Protein AF-I9UU51-F1 (afdb_monomer)

Sequence (73 aa):
MNYKELLEFNDYAMDLTIRMAHHSTAIENNPLSLAETISILTTEYIPREMPQRAFFEVKKLSKHALLSVRKPE

Foldseek 3Di:
DDPVVVVVVVVVLLVVLLVCLVVVVVVVVQPDDSVQSCCCSPPVDHPDDDDPVSSVSSVVSSVVVVVVVPDDD

Organism: NCBI:txid992061

Structure (mmCIF, N/CA/C/O backbone):
data_AF-I9UU51-F1
#
_entry.id   AF-I9UU51-F1
#
loop_
_atom_site.group_PDB
_atom_site.id
_atom_site.type_symbol
_atom_site.label_atom_id
_atom_site.label_alt_id
_atom_site.label_comp_id
_atom_site.label_asym_id
_atom_site.label_entity_id
_atom_site.label_seq_id
_atom_site.pdbx_PDB_ins_code
_atom_site.Cartn_x
_atom_site.Cartn_y
_atom_site.Cartn_z
_atom_site.occupancy
_atom_site.B_iso_or_equiv
_atom_site.auth_seq_id
_atom_site.auth_comp_id
_atom_site.auth_asym_id
_atom_site.auth_atom_id
_atom_site.pdbx_PDB_model_num
ATOM 1 N N . MET A 1 1 ? 17.786 0.649 -24.476 1.00 65.19 1 MET A N 1
ATOM 2 C CA . MET A 1 1 ? 16.754 -0.095 -23.735 1.00 65.19 1 MET A CA 1
ATOM 3 C C . MET A 1 1 ? 15.600 -0.329 -24.686 1.00 65.19 1 MET A C 1
ATOM 5 O O . MET A 1 1 ? 15.159 0.629 -25.315 1.00 65.19 1 MET A O 1
ATOM 9 N N . ASN A 1 2 ? 15.205 -1.579 -24.901 1.00 87.00 2 ASN A N 1
ATOM 10 C CA . ASN A 1 2 ? 14.075 -1.888 -25.778 1.00 87.00 2 ASN A CA 1
ATOM 11 C C . ASN A 1 2 ? 12.737 -1.693 -25.024 1.00 87.00 2 ASN A C 1
ATOM 13 O O . ASN A 1 2 ? 12.717 -1.582 -23.798 1.00 87.00 2 ASN A O 1
ATOM 17 N N . TYR A 1 3 ? 11.611 -1.649 -25.745 1.00 78.44 3 TYR A N 1
ATOM 18 C CA . TYR A 1 3 ? 10.287 -1.417 -25.145 1.00 78.44 3 TYR A CA 1
ATOM 19 C C . TYR A 1 3 ? 9.877 -2.456 -24.090 1.00 78.44 3 TYR A C 1
ATOM 21 O O . TYR A 1 3 ? 9.220 -2.101 -23.117 1.00 78.44 3 TYR A O 1
ATOM 29 N N . LYS A 1 4 ? 10.276 -3.720 -24.254 1.00 83.31 4 LYS A N 1
ATOM 30 C CA . LYS A 1 4 ? 10.020 -4.796 -23.291 1.00 83.31 4 LYS A CA 1
ATOM 31 C C . LYS A 1 4 ? 10.794 -4.572 -21.991 1.00 83.31 4 LYS A C 1
ATOM 33 O O . LYS A 1 4 ? 10.203 -4.647 -20.925 1.00 83.31 4 LYS A O 1
ATOM 38 N N . GLU A 1 5 ? 12.075 -4.216 -22.082 1.00 79.25 5 GLU A N 1
ATOM 39 C CA . GLU A 1 5 ? 12.906 -3.899 -20.908 1.00 79.25 5 GLU A CA 1
ATOM 40 C C . GLU A 1 5 ? 12.358 -2.690 -20.134 1.00 79.25 5 GLU A C 1
ATOM 42 O O . GLU A 1 5 ? 12.378 -2.680 -18.908 1.00 79.25 5 GLU A O 1
ATOM 47 N N . LEU A 1 6 ? 11.846 -1.672 -20.839 1.00 73.56 6 LEU A N 1
ATOM 48 C CA . LEU A 1 6 ? 11.197 -0.504 -20.224 1.00 73.56 6 LEU A CA 1
ATOM 49 C C . LEU A 1 6 ? 9.907 -0.871 -19.492 1.00 73.56 6 LEU A C 1
ATOM 51 O O . LEU A 1 6 ? 9.669 -0.365 -18.397 1.00 73.56 6 LEU A O 1
ATOM 55 N N . LEU A 1 7 ? 9.091 -1.743 -20.086 1.00 77.88 7 LEU A N 1
ATOM 56 C CA . LEU A 1 7 ? 7.857 -2.221 -19.470 1.00 77.88 7 LEU A CA 1
ATOM 57 C C . LEU A 1 7 ? 8.159 -3.050 -18.212 1.00 77.88 7 LEU A C 1
ATOM 59 O O . LEU A 1 7 ? 7.619 -2.762 -17.150 1.00 77.88 7 LEU A O 1
ATOM 63 N N . GLU A 1 8 ? 9.091 -4.001 -18.309 1.00 79.31 8 GLU A N 1
ATOM 64 C CA . GLU A 1 8 ? 9.523 -4.844 -17.186 1.00 79.31 8 GLU A CA 1
ATOM 65 C C . GLU A 1 8 ? 10.133 -4.015 -16.047 1.00 79.31 8 GLU A C 1
ATOM 67 O O . GLU A 1 8 ? 9.831 -4.247 -14.876 1.00 79.31 8 GLU A O 1
ATOM 72 N N . PHE A 1 9 ? 10.953 -3.010 -16.371 1.00 79.19 9 PHE A N 1
ATOM 73 C CA . PHE A 1 9 ? 11.494 -2.086 -15.375 1.00 79.19 9 PHE A CA 1
ATOM 74 C C . PHE A 1 9 ? 10.390 -1.286 -14.677 1.00 79.19 9 PHE A C 1
ATOM 76 O O . PHE A 1 9 ? 10.444 -1.100 -13.463 1.00 79.19 9 PHE A O 1
ATOM 83 N N . ASN A 1 10 ? 9.385 -0.824 -15.424 1.00 83.69 10 ASN A N 1
ATOM 84 C CA . ASN A 1 10 ? 8.263 -0.081 -14.862 1.00 83.69 10 ASN A CA 1
ATOM 85 C C . ASN A 1 10 ? 7.407 -0.955 -13.929 1.00 83.69 10 ASN A C 1
ATOM 87 O O . ASN A 1 10 ? 7.046 -0.505 -12.843 1.00 83.69 10 ASN A O 1
ATOM 91 N N . ASP A 1 11 ? 7.147 -2.208 -14.306 1.00 86.81 11 ASP A N 1
ATOM 92 C CA . ASP A 1 11 ? 6.411 -3.164 -13.471 1.00 86.81 11 ASP A CA 1
ATOM 93 C C . ASP A 1 11 ? 7.188 -3.506 -12.192 1.00 86.81 11 ASP A C 1
ATOM 95 O O . ASP A 1 11 ? 6.626 -3.504 -11.094 1.00 86.81 11 ASP A O 1
ATOM 99 N N . TYR A 1 12 ? 8.503 -3.715 -12.305 1.00 87.94 12 TYR A N 1
ATOM 100 C CA . TYR A 1 12 ? 9.374 -3.951 -11.155 1.00 87.94 12 TYR A CA 1
ATOM 101 C C . TYR A 1 12 ? 9.443 -2.737 -10.216 1.00 87.94 12 TYR A C 1
ATOM 103 O O . TYR A 1 12 ? 9.311 -2.873 -8.998 1.00 87.94 12 TYR A O 1
ATOM 111 N N . ALA A 1 13 ? 9.611 -1.534 -10.769 1.00 87.19 13 ALA A N 1
ATOM 112 C CA . ALA A 1 13 ? 9.634 -0.297 -9.995 1.00 87.19 13 ALA A CA 1
ATOM 113 C C . ALA A 1 13 ? 8.292 -0.045 -9.287 1.00 87.19 13 ALA A C 1
ATOM 115 O O . ALA A 1 13 ? 8.274 0.428 -8.145 1.00 87.19 13 ALA A O 1
ATOM 116 N N . MET A 1 14 ? 7.173 -0.392 -9.931 1.00 88.56 14 MET A N 1
ATOM 117 C CA . MET A 1 14 ? 5.842 -0.326 -9.331 1.00 88.56 14 MET A CA 1
ATOM 118 C C . MET A 1 14 ? 5.695 -1.316 -8.166 1.00 88.56 14 MET A C 1
ATOM 120 O O . MET A 1 14 ? 5.291 -0.899 -7.080 1.00 88.56 14 MET A O 1
ATOM 124 N N . ASP A 1 15 ? 6.067 -2.591 -8.339 1.00 91.12 15 ASP A N 1
ATOM 125 C CA . ASP A 1 15 ? 6.014 -3.595 -7.259 1.00 91.12 15 ASP A CA 1
ATOM 126 C C . ASP A 1 15 ? 6.872 -3.170 -6.056 1.00 91.12 15 ASP A C 1
ATOM 128 O O . ASP A 1 15 ? 6.405 -3.191 -4.912 1.00 91.12 15 ASP A O 1
ATOM 132 N N . LEU A 1 16 ? 8.089 -2.676 -6.309 1.00 90.94 16 LEU A N 1
ATOM 133 C CA . LEU A 1 16 ? 8.963 -2.160 -5.258 1.00 90.94 16 LEU A CA 1
ATOM 134 C C . LEU A 1 16 ? 8.323 -0.972 -4.524 1.00 90.94 16 LEU A C 1
ATOM 136 O O . LEU A 1 16 ? 8.321 -0.937 -3.293 1.00 90.94 16 LEU A O 1
ATOM 140 N N . THR A 1 17 ? 7.728 -0.029 -5.261 1.00 90.25 17 THR A N 1
ATOM 141 C CA . THR A 1 17 ? 7.043 1.140 -4.685 1.00 90.25 17 THR A CA 1
ATOM 142 C C . THR A 1 17 ? 5.884 0.722 -3.781 1.00 90.25 17 THR A C 1
ATOM 144 O O . THR A 1 17 ? 5.739 1.254 -2.679 1.00 90.25 17 THR A O 1
ATOM 147 N N . ILE A 1 18 ? 5.082 -0.260 -4.203 1.00 93.50 18 ILE A N 1
ATOM 148 C CA . ILE A 1 18 ? 3.964 -0.796 -3.416 1.00 93.50 18 ILE A CA 1
ATOM 149 C C . ILE A 1 18 ? 4.472 -1.427 -2.113 1.00 93.50 18 ILE A C 1
ATOM 151 O O . ILE A 1 18 ? 3.944 -1.131 -1.037 1.00 93.50 18 ILE A O 1
ATOM 155 N N . ARG A 1 19 ? 5.518 -2.263 -2.179 1.00 94.56 19 ARG A N 1
ATOM 156 C CA . ARG A 1 19 ? 6.095 -2.908 -0.986 1.00 94.56 19 ARG A CA 1
ATOM 157 C C . ARG A 1 19 ? 6.692 -1.889 -0.026 1.00 94.56 19 ARG A C 1
ATOM 159 O O . ARG A 1 19 ? 6.464 -1.986 1.179 1.00 94.56 19 ARG A O 1
ATOM 166 N N . MET A 1 20 ? 7.415 -0.898 -0.543 1.00 93.38 20 MET A N 1
ATOM 167 C CA . MET A 1 20 ? 7.959 0.191 0.267 1.00 93.38 20 MET A CA 1
ATOM 168 C C . MET A 1 20 ? 6.843 0.987 0.949 1.00 93.38 20 MET A C 1
ATOM 170 O O . MET A 1 20 ? 6.956 1.278 2.137 1.00 93.38 20 MET A O 1
ATOM 174 N N . ALA A 1 21 ? 5.746 1.283 0.244 1.00 92.38 21 ALA A N 1
ATOM 175 C CA . ALA A 1 21 ? 4.601 1.983 0.819 1.00 92.38 21 ALA A CA 1
ATOM 176 C C . ALA A 1 21 ? 3.934 1.207 1.956 1.00 92.38 21 ALA A C 1
ATOM 178 O O . ALA A 1 21 ? 3.698 1.768 3.030 1.00 92.38 21 ALA A O 1
ATOM 179 N N . HIS A 1 22 ? 3.699 -0.087 1.751 1.00 95.56 22 HIS A N 1
ATOM 180 C CA . HIS A 1 22 ? 3.154 -0.961 2.783 1.00 95.56 22 HIS A CA 1
ATOM 181 C C . HIS A 1 22 ? 4.076 -1.024 4.011 1.00 95.56 22 HIS A C 1
ATOM 183 O O . HIS A 1 22 ? 3.641 -0.758 5.127 1.00 95.56 22 HIS A O 1
ATOM 189 N N . HIS A 1 23 ? 5.369 -1.303 3.823 1.00 95.88 23 HIS A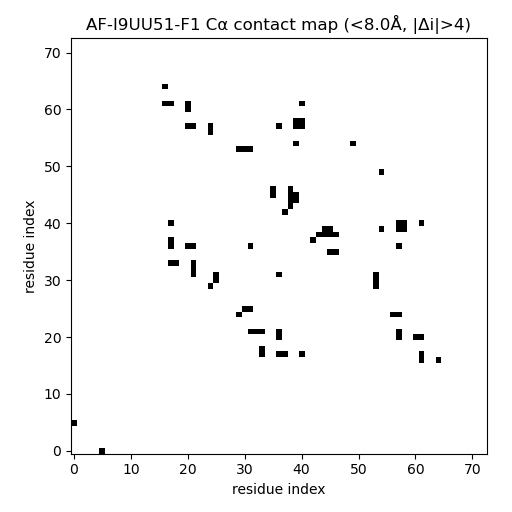 N 1
ATOM 190 C CA . HIS A 1 23 ? 6.296 -1.435 4.949 1.00 95.88 23 HIS A CA 1
ATOM 191 C C . HIS A 1 23 ? 6.544 -0.115 5.688 1.00 95.88 23 HIS A C 1
ATOM 193 O O . HIS A 1 23 ? 6.550 -0.110 6.916 1.00 95.88 23 HIS A O 1
ATOM 199 N N . SER A 1 24 ? 6.708 1.001 4.971 1.00 94.06 24 SER A N 1
ATOM 200 C CA . SER A 1 24 ? 6.937 2.315 5.585 1.00 94.06 24 SER A CA 1
ATOM 201 C C . SER A 1 24 ? 5.774 2.728 6.481 1.00 94.06 24 SER A C 1
ATOM 203 O O . SER A 1 24 ? 5.992 3.241 7.571 1.00 94.06 24 SER A O 1
ATOM 205 N N . THR A 1 25 ? 4.539 2.497 6.035 1.00 94.88 25 THR A N 1
ATOM 206 C CA . THR A 1 25 ? 3.349 2.873 6.806 1.00 94.88 25 THR A CA 1
ATOM 207 C C . THR A 1 25 ? 3.052 1.868 7.922 1.00 94.88 25 THR A C 1
ATOM 209 O O . THR A 1 25 ? 2.629 2.271 9.003 1.00 94.88 25 THR A O 1
ATOM 212 N N . ALA A 1 26 ? 3.351 0.578 7.736 1.00 96.38 26 ALA A N 1
ATOM 213 C CA . ALA A 1 26 ? 3.235 -0.425 8.796 1.00 96.38 26 ALA A CA 1
ATOM 214 C C . ALA A 1 26 ? 4.146 -0.122 10.003 1.00 96.38 26 ALA A C 1
ATOM 216 O O . ALA A 1 26 ? 3.727 -0.326 11.141 1.00 96.38 26 ALA A O 1
ATOM 217 N N . ILE A 1 27 ? 5.351 0.431 9.782 1.00 96.44 27 ILE A N 1
ATOM 218 C CA . ILE A 1 27 ? 6.243 0.915 10.859 1.00 96.44 27 ILE A CA 1
ATOM 219 C C . ILE A 1 27 ? 5.564 2.012 11.698 1.00 96.44 27 ILE A C 1
ATOM 221 O O . ILE A 1 27 ? 5.774 2.096 12.907 1.00 96.44 27 ILE A O 1
ATOM 225 N N . GLU A 1 28 ? 4.705 2.821 11.077 1.00 94.00 28 GLU A N 1
ATOM 226 C CA . GLU A 1 28 ? 3.921 3.878 11.727 1.00 94.00 28 GLU A CA 1
ATOM 227 C C . GLU A 1 28 ? 2.569 3.380 12.284 1.00 94.00 28 GLU A C 1
ATOM 229 O O . GLU A 1 28 ? 1.736 4.183 12.710 1.00 94.00 28 GLU A O 1
ATOM 234 N N . ASN A 1 29 ? 2.369 2.057 12.361 1.00 95.56 29 ASN A N 1
ATOM 235 C CA . ASN A 1 29 ? 1.147 1.375 12.813 1.00 95.56 29 ASN A CA 1
ATOM 236 C C . ASN A 1 29 ? -0.057 1.517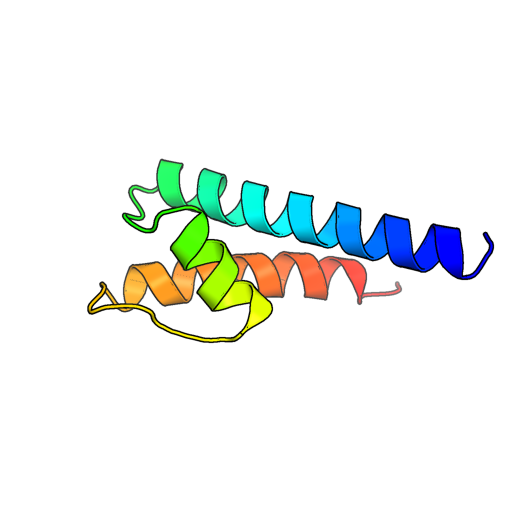 11.867 1.00 95.56 29 ASN A C 1
ATOM 238 O O . ASN A 1 29 ? -1.211 1.509 12.304 1.00 95.56 29 ASN A O 1
ATOM 242 N N . ASN A 1 30 ? 0.186 1.630 10.562 1.00 95.88 30 ASN A N 1
ATOM 243 C CA . ASN A 1 30 ? -0.876 1.526 9.571 1.00 95.88 30 ASN A CA 1
ATOM 244 C C . ASN A 1 30 ? -1.401 0.072 9.501 1.00 95.88 30 ASN A C 1
ATOM 246 O O . ASN A 1 30 ? -0.603 -0.850 9.331 1.00 95.88 30 ASN A O 1
ATOM 250 N N . PRO A 1 31 ? -2.722 -0.164 9.635 1.00 96.06 31 PRO A N 1
ATOM 251 C CA . PRO A 1 31 ? -3.290 -1.510 9.722 1.00 96.06 31 PRO A CA 1
ATOM 252 C C . PRO A 1 31 ? -3.564 -2.161 8.357 1.00 96.06 31 PRO A C 1
ATOM 254 O O . PRO A 1 31 ? -4.175 -3.230 8.314 1.00 96.06 31 PRO A O 1
ATOM 257 N N . LEU A 1 32 ? -3.222 -1.503 7.245 1.00 96.06 32 LEU A N 1
ATOM 258 C CA . LEU A 1 32 ? -3.501 -2.022 5.910 1.00 96.06 32 LEU A CA 1
ATOM 259 C C . LEU A 1 32 ? -2.551 -3.161 5.559 1.00 96.06 32 LEU A C 1
ATOM 261 O O . LEU A 1 32 ? -1.335 -3.047 5.673 1.00 96.06 32 LEU A O 1
ATOM 265 N N . SER A 1 33 ? -3.123 -4.251 5.067 1.00 96.25 33 SER A N 1
ATOM 266 C CA . SER A 1 33 ? -2.378 -5.353 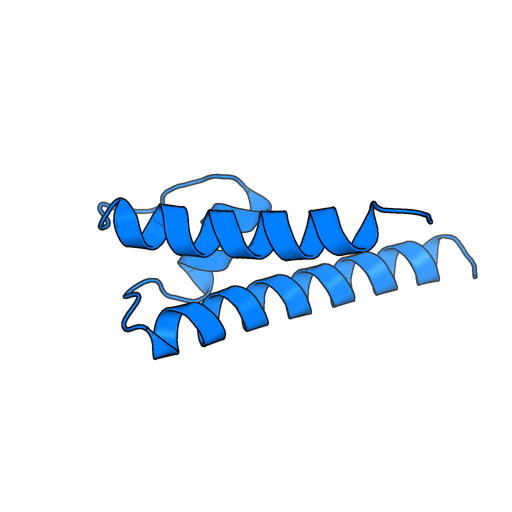4.476 1.00 96.25 33 SER A CA 1
ATOM 267 C C . SER A 1 33 ? -1.766 -4.961 3.128 1.00 96.25 33 SER A C 1
ATOM 269 O O . SER A 1 33 ? -2.165 -3.988 2.474 1.00 96.25 33 SER A O 1
ATOM 271 N N . LEU A 1 34 ? -0.822 -5.778 2.656 1.00 96.00 34 LEU A N 1
ATOM 272 C CA . LEU A 1 34 ? -0.212 -5.594 1.342 1.00 96.00 34 LEU A CA 1
ATOM 273 C C . LEU A 1 34 ? -1.254 -5.662 0.215 1.00 96.00 34 LEU A C 1
ATOM 275 O O . LEU A 1 34 ? -1.193 -4.861 -0.709 1.00 96.00 34 LEU A O 1
ATOM 279 N N . ALA A 1 35 ? -2.235 -6.566 0.306 1.00 95.25 35 ALA A N 1
ATOM 280 C CA . ALA A 1 35 ? -3.298 -6.690 -0.694 1.00 95.25 35 ALA A CA 1
ATOM 281 C C . ALA A 1 35 ? -4.171 -5.426 -0.774 1.00 95.25 35 ALA A C 1
ATOM 283 O O . ALA A 1 35 ? -4.526 -4.976 -1.862 1.00 95.25 35 ALA A O 1
ATOM 284 N N . GLU A 1 36 ? -4.471 -4.815 0.373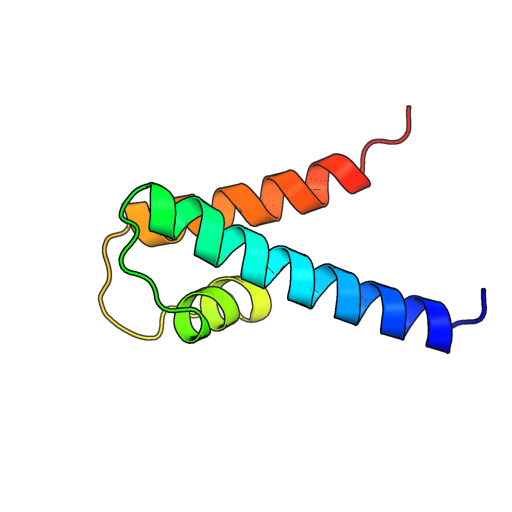 1.00 95.31 36 GLU A N 1
ATOM 285 C CA . GLU A 1 36 ? -5.218 -3.555 0.433 1.00 95.31 36 GLU A CA 1
ATOM 286 C C . GLU A 1 36 ? -4.388 -2.396 -0.115 1.00 95.31 36 GLU A C 1
ATOM 288 O O . GLU A 1 36 ? -4.896 -1.583 -0.880 1.00 95.31 36 GLU A O 1
ATOM 293 N N . THR A 1 37 ? -3.096 -2.362 0.211 1.00 95.00 37 THR A N 1
ATOM 294 C CA . THR A 1 37 ? -2.152 -1.390 -0.351 1.00 95.00 37 THR A CA 1
ATOM 295 C C . THR A 1 37 ? -2.055 -1.514 -1.875 1.00 95.00 37 THR A C 1
ATOM 297 O O . THR A 1 37 ? -2.121 -0.499 -2.564 1.00 95.00 37 THR A O 1
ATOM 300 N N . ILE A 1 38 ? -1.972 -2.738 -2.415 1.00 93.94 38 ILE A N 1
ATOM 301 C CA . ILE A 1 38 ? -2.016 -3.000 -3.863 1.00 93.94 38 ILE A CA 1
ATOM 302 C C . ILE A 1 38 ? -3.309 -2.428 -4.445 1.00 93.94 38 ILE A C 1
ATOM 304 O O . ILE A 1 38 ? -3.246 -1.574 -5.320 1.00 93.94 38 ILE A O 1
ATOM 308 N N . SER A 1 39 ? -4.466 -2.824 -3.907 1.00 93.94 39 SER A N 1
ATOM 309 C CA . SER A 1 39 ? -5.781 -2.355 -4.361 1.00 93.94 39 SER A CA 1
ATOM 310 C C . SER A 1 39 ? -5.878 -0.824 -4.394 1.00 93.94 39 SER A C 1
ATOM 312 O O . SER A 1 39 ? -6.277 -0.231 -5.395 1.00 93.94 39 SER A O 1
ATOM 314 N N . ILE A 1 40 ? -5.443 -0.150 -3.329 1.00 92.62 40 ILE A N 1
ATOM 315 C CA . ILE A 1 40 ? -5.475 1.314 -3.245 1.00 92.62 40 ILE A CA 1
ATOM 316 C C . ILE A 1 40 ? -4.565 1.957 -4.300 1.00 92.62 40 ILE A C 1
ATOM 318 O O . ILE A 1 40 ? -4.940 2.969 -4.891 1.00 92.62 40 ILE A O 1
ATOM 322 N N . LEU A 1 41 ? -3.377 1.397 -4.540 1.00 90.94 41 LEU A N 1
ATOM 323 C CA . LEU A 1 41 ? -2.375 1.996 -5.424 1.00 90.94 41 LEU A CA 1
ATOM 324 C C . LEU A 1 41 ? -2.576 1.669 -6.907 1.00 90.94 41 LEU A C 1
ATOM 326 O O . LEU A 1 41 ? -2.201 2.485 -7.746 1.00 90.94 41 LEU A O 1
ATOM 330 N N . THR A 1 42 ? -3.168 0.520 -7.242 1.00 89.81 42 THR A N 1
ATOM 331 C CA . THR A 1 42 ? -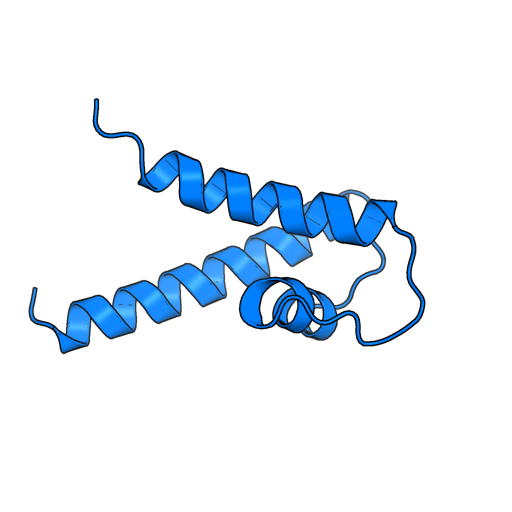3.361 0.094 -8.638 1.00 89.81 42 THR A CA 1
ATOM 332 C C . THR A 1 42 ? -4.755 0.390 -9.176 1.00 89.81 42 THR A C 1
ATOM 334 O O . THR A 1 42 ? -4.895 0.649 -10.367 1.00 89.81 42 THR A O 1
ATOM 337 N N . THR A 1 43 ? -5.791 0.328 -8.334 1.00 89.19 43 THR A N 1
ATOM 338 C CA . THR A 1 43 ? -7.195 0.448 -8.774 1.00 89.19 43 THR A CA 1
ATOM 339 C C . THR A 1 43 ? -7.975 1.537 -8.045 1.00 89.19 43 THR A C 1
ATOM 341 O O . THR A 1 43 ? -9.158 1.715 -8.322 1.00 89.19 43 THR A O 1
ATOM 344 N N . GLU A 1 44 ? -7.343 2.261 -7.113 1.00 85.50 44 GLU A N 1
ATOM 345 C CA . GLU A 1 44 ? -7.999 3.233 -6.226 1.00 85.50 44 GLU A CA 1
ATOM 346 C C . GLU A 1 44 ? -9.204 2.650 -5.457 1.00 85.50 44 GLU A C 1
ATOM 348 O O . GLU A 1 44 ? -10.072 3.386 -4.985 1.00 85.50 44 GLU A O 1
ATOM 353 N N . TYR A 1 45 ? -9.254 1.323 -5.303 1.00 88.94 45 TYR A N 1
ATOM 354 C CA . TYR A 1 45 ? -10.373 0.613 -4.694 1.00 88.94 45 TYR A CA 1
ATOM 355 C C . TYR A 1 45 ? -10.147 0.380 -3.198 1.00 88.94 45 TYR A C 1
ATOM 357 O O . TYR A 1 45 ? -9.074 -0.063 -2.778 1.00 88.94 45 TYR A O 1
ATOM 365 N N . ILE A 1 46 ? -11.191 0.640 -2.405 1.00 88.88 46 ILE A N 1
ATOM 366 C CA . ILE A 1 46 ? -11.238 0.407 -0.959 1.00 88.88 46 ILE A CA 1
ATOM 367 C C . ILE A 1 46 ? -12.004 -0.907 -0.712 1.00 88.88 46 ILE A C 1
ATOM 369 O O . ILE A 1 46 ? -13.225 -0.926 -0.862 1.00 88.88 46 ILE A O 1
ATOM 373 N N . PRO A 1 47 ? -11.322 -2.005 -0.336 1.00 84.88 47 PRO A N 1
ATOM 374 C CA . PRO A 1 47 ? -11.937 -3.335 -0.264 1.00 84.88 47 PRO A CA 1
ATOM 375 C C . PRO A 1 47 ? -12.802 -3.582 0.979 1.00 84.88 47 PRO A C 1
ATOM 377 O O . PRO A 1 47 ? -13.553 -4.553 1.010 1.00 84.88 47 PRO A O 1
ATOM 380 N N . ARG A 1 48 ? -12.697 -2.737 2.012 1.00 91.56 48 ARG A N 1
ATOM 381 C CA . ARG A 1 48 ? -13.506 -2.805 3.239 1.00 91.56 48 ARG A CA 1
ATOM 382 C C . ARG A 1 48 ? -13.484 -1.480 3.995 1.00 91.56 48 ARG A C 1
ATOM 384 O O . ARG A 1 48 ? -12.671 -0.606 3.699 1.00 91.56 48 ARG A O 1
ATOM 391 N N . GLU A 1 49 ? -14.303 -1.373 5.037 1.00 93.12 49 GLU A N 1
ATOM 392 C CA . GLU A 1 49 ? -14.176 -0.291 6.014 1.00 93.12 49 GLU A CA 1
ATOM 393 C C . GLU A 1 49 ? -12.766 -0.253 6.620 1.00 93.12 49 GLU A C 1
ATOM 395 O O . GLU A 1 49 ? -12.214 -1.269 7.061 1.00 93.12 49 GLU A O 1
ATOM 400 N N . MET A 1 50 ? -12.173 0.940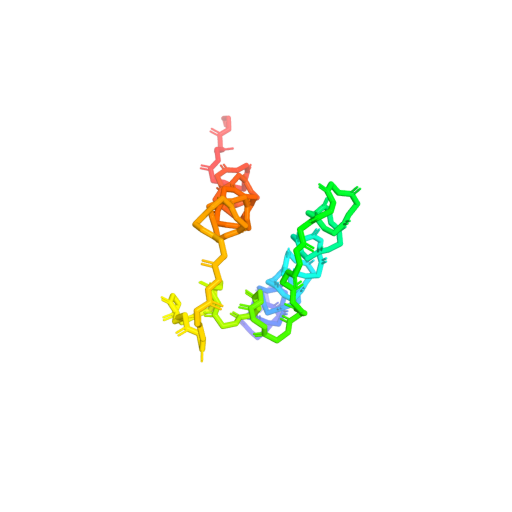 6.625 1.00 92.50 50 MET A N 1
ATOM 401 C CA . MET A 1 50 ? -10.821 1.192 7.111 1.00 92.50 50 MET A CA 1
ATOM 402 C C . MET A 1 50 ? -10.677 2.635 7.610 1.00 92.50 50 MET A C 1
ATOM 404 O O . MET A 1 50 ? -11.435 3.513 7.186 1.00 92.50 50 MET A O 1
ATOM 408 N N . PRO A 1 51 ? -9.690 2.924 8.475 1.00 93.25 51 PRO A N 1
ATOM 409 C CA . PRO A 1 51 ? -9.420 4.291 8.901 1.00 93.25 51 PRO A CA 1
ATOM 410 C C . PRO A 1 51 ? -9.010 5.170 7.713 1.00 93.25 51 PRO A C 1
ATOM 412 O O . PRO A 1 51 ? -8.056 4.850 7.004 1.00 93.25 51 PRO A O 1
ATOM 415 N N . GLN A 1 52 ? -9.662 6.323 7.534 1.00 92.62 52 GLN A N 1
ATOM 416 C CA . GLN A 1 52 ? -9.317 7.266 6.456 1.00 92.62 52 GLN A CA 1
ATOM 417 C C . GLN A 1 52 ? -7.841 7.682 6.493 1.00 92.62 52 GLN A C 1
ATOM 419 O O . GLN A 1 52 ? -7.198 7.785 5.451 1.00 92.62 52 GLN A O 1
ATOM 424 N N . ARG A 1 53 ? -7.284 7.866 7.697 1.00 94.25 53 ARG A N 1
ATOM 425 C CA . ARG A 1 53 ? -5.858 8.152 7.901 1.00 94.25 53 ARG A CA 1
ATOM 426 C C . ARG A 1 53 ? -4.970 7.129 7.188 1.00 94.25 53 ARG A C 1
ATOM 428 O O . ARG A 1 53 ? -4.070 7.521 6.452 1.00 94.25 53 ARG A O 1
ATOM 435 N N . ALA A 1 54 ? -5.264 5.843 7.371 1.00 92.94 54 ALA A N 1
ATOM 436 C CA . ALA A 1 54 ? -4.454 4.759 6.836 1.00 92.94 54 ALA A CA 1
ATOM 437 C C . ALA A 1 54 ? -4.428 4.768 5.299 1.00 92.94 54 ALA A C 1
ATOM 439 O O . ALA A 1 54 ? -3.370 4.625 4.686 1.00 92.94 54 ALA A O 1
ATOM 440 N N . PHE A 1 55 ? -5.585 5.023 4.682 1.00 93.12 55 PHE A N 1
ATOM 441 C CA . PHE A 1 55 ? -5.714 5.197 3.236 1.00 93.12 55 PHE A CA 1
ATOM 442 C C . PHE A 1 55 ? -4.876 6.377 2.715 1.00 93.12 55 PHE A C 1
ATOM 444 O O . PHE A 1 55 ? -4.133 6.244 1.739 1.00 93.12 55 PHE A O 1
ATOM 451 N N . PHE A 1 56 ? -4.967 7.540 3.369 1.00 92.19 56 PHE A N 1
ATOM 452 C CA . PHE A 1 56 ? -4.262 8.741 2.916 1.00 92.19 56 PHE A CA 1
ATOM 453 C C . PHE A 1 56 ? -2.742 8.660 3.091 1.00 92.19 56 PHE A C 1
ATOM 455 O O . PHE A 1 56 ? -2.019 9.201 2.254 1.00 92.19 56 PHE A O 1
ATOM 462 N N . GLU A 1 57 ? -2.245 7.975 4.121 1.00 92.12 57 GLU A N 1
ATOM 463 C CA . GLU A 1 57 ? -0.808 7.730 4.309 1.00 92.12 57 GLU A CA 1
ATOM 464 C C . GLU A 1 57 ? -0.219 6.916 3.150 1.00 92.12 57 GLU A C 1
ATOM 466 O O . GLU A 1 57 ? 0.763 7.341 2.535 1.00 92.12 57 GLU A O 1
ATOM 471 N N . VAL A 1 58 ? -0.875 5.811 2.774 1.00 91.88 58 VAL A N 1
ATOM 472 C CA . VAL A 1 58 ? -0.471 4.982 1.627 1.00 91.88 58 VAL A CA 1
ATOM 473 C C . VAL A 1 58 ? -0.514 5.788 0.322 1.00 91.88 58 VAL A C 1
ATOM 475 O O . VAL A 1 58 ? 0.453 5.783 -0.447 1.00 91.88 58 VAL A O 1
ATOM 478 N N . LYS A 1 59 ? -1.590 6.553 0.083 1.00 89.62 59 LYS A N 1
ATOM 479 C CA . LYS A 1 59 ? -1.741 7.368 -1.138 1.00 89.62 59 LYS A CA 1
ATOM 480 C C . LYS A 1 59 ? -0.706 8.497 -1.227 1.00 89.62 59 LYS A C 1
ATOM 482 O O . LYS A 1 59 ? -0.257 8.853 -2.319 1.00 89.62 59 LYS A O 1
ATOM 487 N N . LYS A 1 60 ? -0.304 9.072 -0.090 1.00 85.88 60 LYS A N 1
ATOM 488 C CA . LYS A 1 60 ? 0.717 10.128 -0.034 1.00 85.88 60 LYS A CA 1
ATOM 489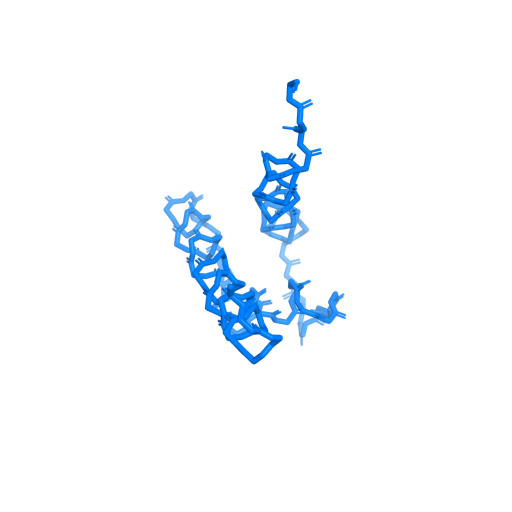 C C . LYS A 1 60 ? 2.089 9.604 -0.460 1.00 85.88 60 LYS A C 1
ATOM 491 O O . LYS A 1 60 ? 2.783 10.306 -1.201 1.00 85.88 60 LYS A O 1
ATOM 496 N N . LEU A 1 61 ? 2.469 8.401 -0.025 1.00 78.44 61 LEU A N 1
ATOM 497 C CA . LEU A 1 61 ? 3.800 7.857 -0.295 1.00 78.44 61 LEU A CA 1
ATOM 498 C C . LEU A 1 61 ? 4.004 7.525 -1.780 1.00 78.44 61 LEU A C 1
ATOM 500 O O . LEU A 1 61 ? 5.028 7.906 -2.345 1.00 78.44 61 LEU A O 1
ATOM 504 N N . SER A 1 62 ? 3.014 6.913 -2.445 1.00 72.94 62 SER A N 1
ATOM 505 C CA . SER A 1 62 ? 3.122 6.637 -3.888 1.00 72.94 62 SER A CA 1
ATOM 506 C C . SER A 1 62 ? 3.204 7.926 -4.703 1.00 72.94 62 SER A C 1
ATOM 508 O O . SER A 1 62 ? 4.017 8.042 -5.617 1.00 72.94 62 SER A O 1
ATOM 510 N N . LYS A 1 63 ? 2.426 8.947 -4.321 1.00 72.06 63 LYS A N 1
ATOM 511 C CA . LYS A 1 63 ? 2.467 10.254 -4.973 1.00 72.06 63 LYS A CA 1
ATOM 512 C C . LYS A 1 63 ? 3.841 10.911 -4.819 1.00 72.06 63 LYS A C 1
ATOM 514 O O . LYS A 1 63 ? 4.324 11.493 -5.784 1.00 72.06 63 LYS A O 1
ATOM 519 N N . HIS A 1 64 ? 4.480 10.802 -3.650 1.00 68.31 64 HIS A N 1
ATOM 520 C CA . HIS A 1 64 ? 5.857 11.271 -3.449 1.00 68.31 64 HIS A CA 1
ATOM 521 C C . HIS A 1 64 ? 6.865 10.497 -4.304 1.00 68.31 64 HIS A C 1
ATOM 523 O O . HIS A 1 64 ? 7.658 11.129 -4.994 1.00 68.31 64 HIS A O 1
ATOM 529 N N . ALA A 1 65 ? 6.798 9.163 -4.328 1.00 68.00 65 ALA A N 1
ATOM 530 C CA . ALA A 1 65 ? 7.678 8.342 -5.161 1.00 68.00 65 ALA A CA 1
ATOM 531 C C . ALA A 1 65 ? 7.561 8.712 -6.653 1.00 68.00 65 ALA A C 1
ATOM 533 O O . ALA A 1 65 ? 8.566 8.921 -7.326 1.00 68.00 65 ALA A O 1
ATOM 534 N N . LEU A 1 66 ? 6.336 8.899 -7.152 1.00 64.19 66 LEU A N 1
ATOM 535 C CA . LEU A 1 66 ? 6.070 9.262 -8.547 1.00 64.19 66 LEU A CA 1
ATOM 536 C C . LEU A 1 66 ? 6.452 10.714 -8.887 1.00 64.19 66 LEU A C 1
ATOM 538 O O . LEU A 1 66 ? 6.887 10.988 -10.005 1.00 64.19 66 LEU A O 1
ATOM 542 N N . LEU A 1 67 ? 6.296 11.658 -7.951 1.00 60.91 67 LEU A N 1
ATOM 543 C CA . LEU A 1 67 ? 6.690 13.061 -8.144 1.00 60.91 67 LEU A CA 1
ATOM 544 C C . LEU A 1 67 ? 8.209 13.245 -8.141 1.00 60.91 67 LEU A C 1
ATOM 546 O O . LEU A 1 67 ? 8.708 14.060 -8.914 1.00 60.91 67 LEU A O 1
ATOM 550 N N . SER A 1 68 ? 8.936 12.483 -7.323 1.00 59.25 68 SER A N 1
ATOM 551 C CA . SER A 1 68 ? 10.402 12.522 -7.281 1.00 59.25 68 SER A CA 1
ATOM 552 C C . SER A 1 68 ? 11.045 12.025 -8.579 1.00 59.25 68 SER A C 1
ATOM 554 O O . SER A 1 68 ? 12.115 12.496 -8.939 1.00 59.25 68 SER A O 1
ATOM 556 N N . VAL A 1 69 ? 10.379 11.136 -9.324 1.00 58.16 69 VAL A N 1
ATOM 557 C CA . VAL A 1 69 ? 10.841 10.657 -10.644 1.00 58.16 69 VAL A CA 1
ATOM 558 C C . VAL A 1 69 ? 10.530 11.660 -11.768 1.00 58.16 69 VAL A C 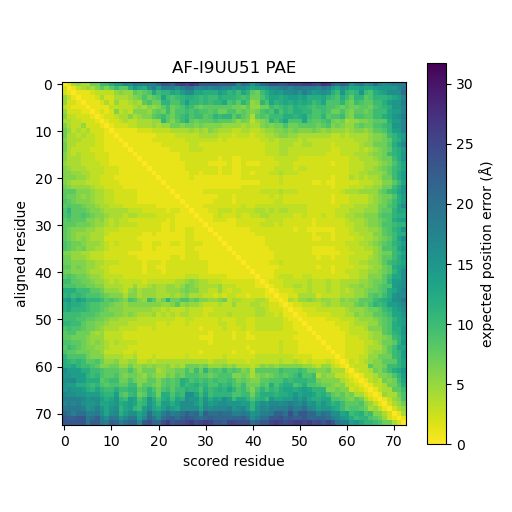1
ATOM 560 O O . VAL A 1 69 ? 11.161 11.634 -12.820 1.00 58.16 69 VAL A O 1
ATOM 563 N N . ARG A 1 70 ? 9.561 12.566 -11.568 1.00 52.22 70 ARG A N 1
ATOM 564 C CA . ARG A 1 70 ? 9.056 13.492 -12.601 1.00 52.22 70 ARG A CA 1
ATOM 565 C C . ARG A 1 70 ? 9.621 14.910 -12.548 1.00 52.22 70 ARG A C 1
ATOM 567 O O . ARG A 1 70 ? 9.181 15.734 -13.346 1.00 52.22 70 ARG A O 1
ATOM 574 N N . LYS A 1 71 ? 10.549 15.229 -11.644 1.00 42.19 71 LYS A N 1
ATOM 575 C CA . LYS A 1 71 ? 11.274 16.505 -11.699 1.00 42.19 71 LYS A CA 1
ATOM 576 C C . LYS A 1 71 ? 12.571 16.325 -12.493 1.00 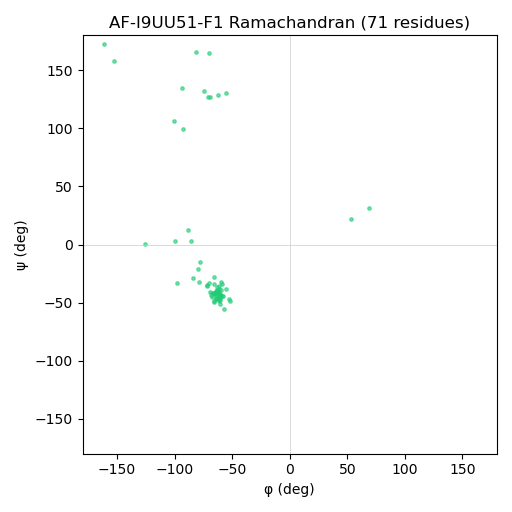42.19 71 LYS A C 1
ATOM 578 O O . LYS A 1 71 ? 13.531 15.820 -11.919 1.00 42.19 71 LYS A O 1
ATOM 583 N N . PRO A 1 72 ? 12.620 16.703 -13.783 1.00 47.94 72 PRO A N 1
ATOM 584 C CA . PRO A 1 72 ? 13.891 17.033 -14.398 1.00 47.94 72 PRO A CA 1
ATOM 585 C C . PRO A 1 72 ? 14.352 18.366 -13.797 1.00 47.94 72 PRO A C 1
ATOM 587 O O . PRO A 1 72 ? 13.573 19.323 -13.750 1.00 47.94 72 PRO A O 1
ATOM 590 N N . GLU A 1 73 ? 15.575 18.392 -13.277 1.00 51.78 73 GLU A N 1
ATOM 591 C CA . GLU A 1 73 ? 16.324 19.647 -13.151 1.00 51.78 73 GLU A CA 1
ATOM 592 C C . GLU A 1 73 ? 16.737 20.151 -14.538 1.00 51.78 73 GLU A C 1
ATOM 594 O O . GLU A 1 73 ? 16.999 19.295 -15.420 1.00 51.78 73 GLU A O 1
#

Radius of gyration: 13.51 Å; Cα contacts (8 Å, |Δi|>4): 44; chains: 1; bounding box: 31×26×39 Å

pLDDT: mean 84.96, std 13.16, range [42.19, 96.44]

InterPro domains:
  IPR036597 Fido-like domain superfamily [G3DSA:1.10.3290.10] (4-71)

Secondary structure (DSSP, 8-state):
--HHHHHHHHHHHHHHHHHHHHHHHHHTT----HHHHHHHHHH----S---HHHHHHHHHHHHHHHHHHS---

Solvent-accessible surface area (backbone atoms only — not comparable to full-atom values): 4356 Å² total; per-residue (Å²): 133,55,74,65,58,52,49,53,49,51,53,50,53,48,53,50,50,51,52,49,35,38,53,60,40,41,76,73,69,36,87,67,49,63,68,54,44,46,34,42,73,77,68,70,42,79,94,63,97,70,63,66,67,50,56,52,55,47,56,49,45,53,52,48,59,56,50,66,73,67,61,81,130

Mean predicted aligned error: 5.85 Å

Nearest PDB structures (foldseek):
  7o6y-assembly1_P  TM=5.012E-01  e=4.376E+00  Yarrowia lipolytica
  6gcs-assembly1_P  TM=5.016E-01  e=6.725E+00  Yarrowia lipolytica